Protein AF-A0A2V9JY40-F1 (afdb_monomer)

Solvent-accessible surface area (backbone atoms only — not comparable to full-atom values): 3391 Å² total; per-residue (Å²): 112,68,71,68,52,20,75,57,14,75,68,57,43,80,80,56,73,67,62,52,48,50,52,52,57,44,60,77,32,82,90,28,76,88,69,71,100,75,87,83,89,82,53,54,59,47,74,83,67,93,118

Radius of gyration: 13.24 Å; Cα contacts (8 Å, |Δi|>4): 32; chains: 1; bounding box: 27×19×35 Å

Secondary structure (DSSP, 8-state):
-HHHHHTTSTTSSPPPHHHHHHHHHHHTSGGGTT--S-----STT-S----

Foldseek 3Di:
DQQVQLVLQPQSHFDDPVQVVVVVVCCPDPVVVPDDPDDDDPGNCNDPDPD

Sequence (51 aa):
IRRKWESQIPLGRMGEPRELAALIAFLVSERASYITGTTIAVDGGFCRSLL

Nearest PDB structures (foldseek):
  3imf-assembly1_B  TM=9.761E-01  e=2.391E-02  Bacillus anthracis str. 'Ames Ancestor'
  5o3z-assembly3_L  TM=9.680E-01  e=1.627E-01  Erwinia amylovora CFBP1430
  2foi-assembly1_C  TM=8.372E-01  e=1.315E-01  Plasmodium falciparum 3D7
  7fcm-assembly1_B  TM=9.532E-01  e=3.554E-01  Moraxella catarrhalis BBH18
  2yw9-assembly2_F  TM=9.081E-01  e=5.070E-01  Thermus thermophilus HB8

pLDDT: mean 93.0, std 8.16, range [59.28, 98.69]

Mean predicted aligned error: 3.58 Å

Structure (mmCIF, N/CA/C/O backbone):
data_AF-A0A2V9JY40-F1
#
_entry.id   AF-A0A2V9JY40-F1
#
loop_
_atom_site.group_PDB
_atom_site.id
_atom_site.type_symbol
_atom_site.label_atom_id
_atom_site.label_alt_id
_atom_site.label_comp_id
_atom_site.label_asym_id
_atom_site.label_entity_id
_atom_site.label_seq_id
_atom_site.pdbx_PDB_ins_code
_atom_site.Cartn_x
_atom_site.Cartn_y
_atom_site.Cartn_z
_atom_site.occupancy
_atom_site.B_iso_or_equiv
_atom_site.auth_seq_id
_atom_site.auth_comp_id
_atom_site.auth_asym_id
_atom_site.auth_atom_id
_atom_site.pdbx_PDB_model_num
ATOM 1 N N . ILE A 1 1 ? 7.658 11.985 -23.807 1.00 75.62 1 ILE A N 1
ATOM 2 C CA . ILE A 1 1 ? 7.687 12.066 -22.323 1.00 75.62 1 ILE A CA 1
ATOM 3 C C . ILE A 1 1 ? 7.260 10.741 -21.694 1.00 75.62 1 ILE A C 1
ATOM 5 O O . ILE A 1 1 ? 8.085 10.138 -21.030 1.00 75.62 1 ILE A O 1
ATOM 9 N N . ARG A 1 2 ? 6.054 10.229 -21.977 1.00 79.38 2 ARG A N 1
ATOM 10 C CA . ARG A 1 2 ? 5.533 8.956 -21.434 1.00 79.38 2 ARG A CA 1
ATOM 11 C C . ARG A 1 2 ? 6.478 7.743 -21.557 1.00 79.38 2 ARG A C 1
ATOM 13 O O . ARG A 1 2 ? 6.841 7.176 -20.536 1.00 79.38 2 ARG A O 1
ATOM 20 N N . ARG A 1 3 ? 7.010 7.460 -22.755 1.00 82.06 3 ARG A N 1
ATOM 21 C CA . ARG A 1 3 ? 8.002 6.381 -22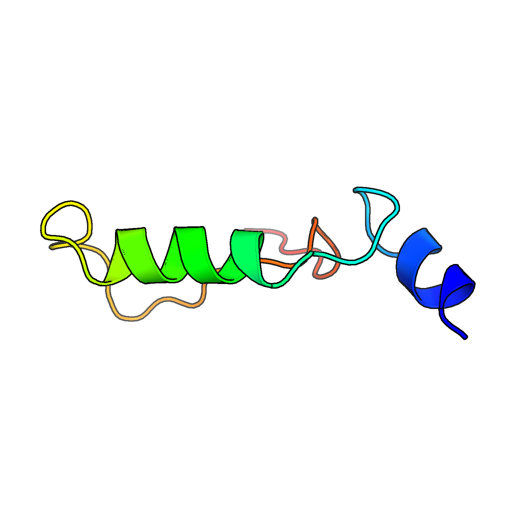.975 1.00 82.06 3 ARG A CA 1
ATOM 22 C C . ARG A 1 3 ? 9.258 6.460 -22.091 1.00 82.06 3 ARG A C 1
ATOM 24 O O . ARG A 1 3 ? 9.831 5.432 -21.768 1.00 82.06 3 ARG A O 1
ATOM 31 N N . LYS A 1 4 ? 9.684 7.669 -21.699 1.00 87.44 4 LYS A N 1
ATOM 32 C CA . LYS A 1 4 ? 10.859 7.879 -20.831 1.00 87.44 4 LYS A CA 1
ATOM 33 C C . LYS A 1 4 ? 10.571 7.495 -19.374 1.00 87.44 4 LYS A C 1
ATOM 35 O O . LYS A 1 4 ? 11.488 7.128 -18.649 1.00 87.44 4 LYS A O 1
ATOM 40 N N . TRP A 1 5 ? 9.320 7.627 -18.935 1.00 87.25 5 TRP A N 1
ATOM 41 C CA . TRP A 1 5 ? 8.888 7.182 -17.609 1.00 87.25 5 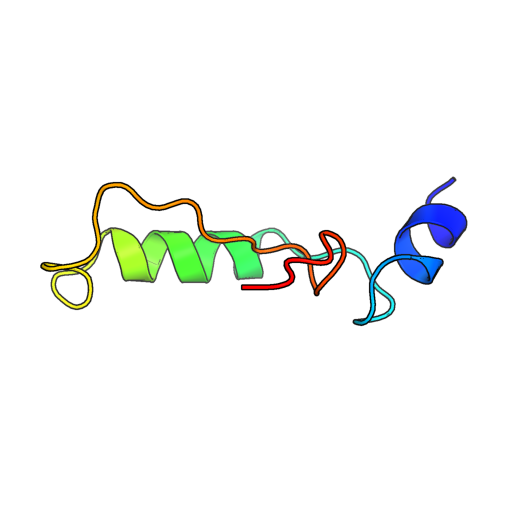TRP A CA 1
ATOM 42 C C . TRP A 1 5 ? 8.697 5.671 -17.593 1.00 87.25 5 TRP A C 1
ATOM 44 O O . TRP A 1 5 ? 9.263 5.001 -16.743 1.00 87.25 5 TRP A O 1
ATOM 54 N N . GLU A 1 6 ? 7.998 5.133 -18.592 1.00 93.12 6 GLU A N 1
ATOM 55 C CA . GLU A 1 6 ? 7.748 3.692 -18.722 1.00 93.12 6 GLU A CA 1
ATOM 56 C C . GLU A 1 6 ? 9.051 2.879 -18.772 1.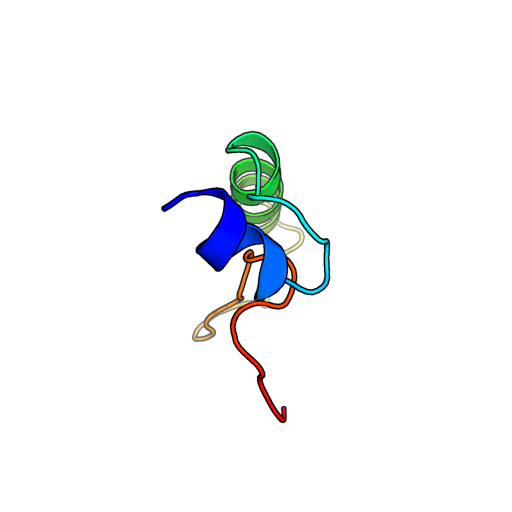00 93.12 6 GLU A C 1
ATOM 58 O O . GLU A 1 6 ? 9.131 1.839 -18.133 1.00 93.12 6 GLU A O 1
ATOM 63 N N . SER A 1 7 ? 10.110 3.384 -19.422 1.00 94.69 7 SER A N 1
ATOM 64 C CA . SER A 1 7 ? 11.421 2.714 -19.450 1.00 94.69 7 SER A CA 1
ATOM 65 C C . SER A 1 7 ? 12.164 2.700 -18.108 1.00 94.69 7 SER A C 1
ATOM 67 O O . SER A 1 7 ? 13.154 1.991 -17.972 1.00 94.69 7 SER A O 1
ATOM 69 N N . GLN A 1 8 ? 11.760 3.535 -17.149 1.00 93.25 8 GLN A N 1
ATOM 70 C CA . GLN A 1 8 ? 12.344 3.583 -15.805 1.00 93.25 8 GLN A CA 1
ATOM 71 C C . GLN A 1 8 ? 11.527 2.783 -14.785 1.00 93.25 8 GLN A C 1
ATOM 73 O O . GLN A 1 8 ? 12.010 2.5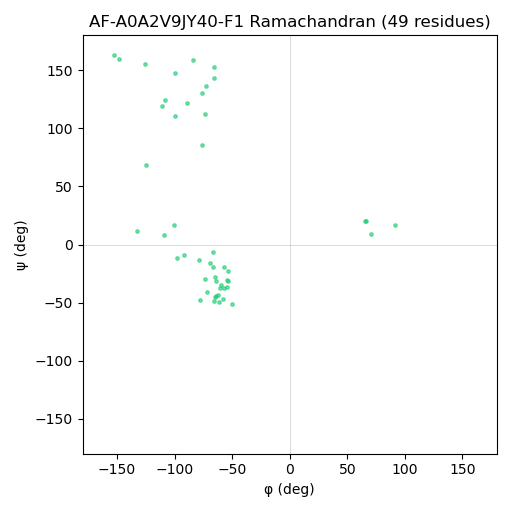53 -13.681 1.00 93.25 8 GLN A O 1
ATOM 78 N N . ILE A 1 9 ? 10.312 2.364 -15.148 1.00 94.81 9 ILE A N 1
ATOM 79 C CA . ILE A 1 9 ? 9.457 1.507 -14.332 1.00 94.81 9 ILE A CA 1
ATOM 80 C C . ILE A 1 9 ? 9.799 0.051 -14.682 1.00 94.81 9 ILE A C 1
ATOM 82 O O . ILE A 1 9 ? 9.650 -0.327 -15.841 1.00 94.81 9 ILE A O 1
ATOM 86 N N . PRO A 1 10 ? 10.220 -0.795 -13.729 1.00 94.75 10 PRO A N 1
ATOM 87 C CA . PRO A 1 10 ? 10.498 -2.211 -13.980 1.00 94.75 10 PRO A CA 1
ATOM 88 C C . PRO A 1 10 ? 9.337 -2.991 -14.609 1.00 94.75 10 PRO A C 1
ATOM 90 O O . PRO A 1 10 ? 9.564 -3.816 -15.488 1.00 94.75 10 PRO A O 1
ATOM 93 N N . LEU A 1 11 ? 8.088 -2.694 -14.232 1.00 95.00 11 LEU A N 1
ATOM 94 C CA . LEU A 1 11 ? 6.901 -3.253 -14.900 1.00 95.00 11 LEU A CA 1
ATOM 95 C C . LEU A 1 11 ? 6.711 -2.778 -16.356 1.00 95.00 11 LEU A C 1
ATOM 97 O O . LEU A 1 11 ? 5.801 -3.247 -17.037 1.00 95.00 11 LEU A O 1
ATOM 101 N N . GLY A 1 12 ? 7.525 -1.838 -16.841 1.00 95.31 12 GLY A N 1
ATOM 102 C CA . GLY A 1 12 ? 7.538 -1.371 -18.228 1.00 95.31 12 GLY A CA 1
ATOM 103 C C . GLY A 1 12 ? 6.325 -0.537 -18.638 1.00 95.31 12 GLY A C 1
ATOM 104 O O . GLY A 1 12 ? 6.148 -0.249 -19.821 1.00 95.31 12 GLY A O 1
ATOM 105 N N . ARG A 1 13 ? 5.467 -0.154 -17.686 1.00 95.56 13 ARG A N 1
ATOM 106 C CA . ARG A 1 13 ? 4.246 0.614 -17.943 1.00 95.56 13 ARG A CA 1
ATOM 107 C C . ARG A 1 13 ? 3.892 1.528 -16.782 1.00 95.56 13 ARG A C 1
ATOM 109 O O . ARG A 1 13 ? 4.271 1.278 -15.643 1.00 95.56 13 ARG A O 1
ATOM 116 N N . MET A 1 14 ? 3.083 2.540 -17.072 1.00 95.06 14 MET A N 1
ATOM 117 C CA . MET A 1 14 ? 2.399 3.302 -16.031 1.00 95.06 14 MET A CA 1
ATOM 118 C C . MET A 1 14 ? 1.381 2.417 -15.302 1.00 95.06 14 MET A C 1
ATOM 120 O O . MET A 1 14 ? 0.711 1.580 -15.919 1.00 95.06 14 MET A O 1
ATOM 124 N N . GLY A 1 15 ? 1.258 2.630 -13.994 1.00 94.19 15 GLY A N 1
ATOM 125 C CA . GLY A 1 15 ? 0.190 2.043 -13.194 1.00 94.19 15 GLY A CA 1
ATOM 126 C C . GLY A 1 15 ? -1.180 2.588 -13.595 1.00 94.19 15 GLY A C 1
ATOM 127 O O . GLY A 1 15 ? -1.310 3.715 -14.083 1.00 94.19 15 GLY A O 1
ATOM 128 N N . GLU A 1 16 ? -2.211 1.784 -13.385 1.00 96.62 16 GLU A N 1
ATOM 129 C CA . GLU A 1 16 ? -3.599 2.173 -13.596 1.00 96.62 16 GLU A CA 1
ATOM 130 C C . GLU A 1 16 ? -4.258 2.554 -12.263 1.00 96.62 16 GLU A C 1
ATOM 132 O O . GLU A 1 16 ? -3.955 1.948 -11.234 1.00 96.62 16 GLU A O 1
ATOM 137 N N . PRO A 1 17 ? -5.217 3.501 -12.247 1.00 97.12 17 PRO A N 1
ATOM 138 C CA . PRO A 1 17 ? -5.848 3.959 -11.004 1.00 97.12 17 PRO A CA 1
ATOM 139 C C . PRO A 1 17 ? -6.431 2.835 -10.138 1.00 97.12 17 PRO A C 1
ATOM 141 O O . PRO A 1 17 ? -6.411 2.918 -8.912 1.00 97.12 17 PRO A O 1
ATOM 144 N N . ARG A 1 18 ? -6.912 1.753 -10.767 1.00 97.94 18 ARG A N 1
ATOM 145 C CA . ARG A 1 18 ? -7.463 0.591 -10.059 1.00 97.94 18 ARG A CA 1
ATOM 146 C C . ARG A 1 18 ? -6.431 -0.167 -9.220 1.00 97.94 18 ARG A C 1
ATOM 148 O O . ARG A 1 18 ? -6.806 -0.773 -8.225 1.00 97.94 18 ARG A O 1
ATOM 155 N N . GLU A 1 19 ? -5.155 -0.129 -9.596 1.00 97.06 19 GLU A N 1
ATOM 156 C CA . GLU A 1 19 ? -4.079 -0.808 -8.863 1.00 97.06 19 GLU A CA 1
ATOM 157 C C . GLU A 1 19 ? -3.788 -0.086 -7.542 1.00 97.06 19 GLU A C 1
ATOM 159 O O . GLU A 1 19 ? -3.682 -0.724 -6.496 1.00 97.06 19 GLU A O 1
ATOM 164 N N . LEU A 1 20 ? -3.779 1.251 -7.562 1.00 96.62 20 LEU A N 1
ATOM 165 C CA . LEU A 1 20 ? -3.727 2.066 -6.347 1.00 96.62 20 LEU A CA 1
ATOM 166 C C . LEU A 1 20 ? -4.992 1.881 -5.495 1.00 96.62 20 LEU A C 1
ATOM 168 O O . LEU A 1 20 ? -4.903 1.684 -4.284 1.00 96.62 20 LEU A O 1
ATOM 172 N N . ALA A 1 21 ? -6.171 1.908 -6.125 1.00 98.25 21 ALA A N 1
ATOM 173 C CA . ALA A 1 21 ? -7.443 1.733 -5.427 1.00 98.25 21 ALA A CA 1
ATOM 174 C C . ALA A 1 21 ? -7.539 0.377 -4.710 1.00 98.25 21 ALA A C 1
ATOM 176 O O . ALA A 1 21 ? -8.097 0.309 -3.618 1.00 98.25 21 ALA A O 1
ATOM 177 N N . ALA A 1 22 ? -6.965 -0.687 -5.281 1.00 98.38 22 ALA A N 1
ATOM 178 C CA . ALA A 1 22 ? -6.923 -2.001 -4.649 1.00 98.38 22 ALA A CA 1
ATOM 179 C C . ALA A 1 22 ? -6.130 -1.988 -3.330 1.00 98.38 22 ALA A C 1
ATOM 181 O O . ALA A 1 22 ? -6.609 -2.536 -2.336 1.00 98.38 22 ALA A O 1
ATOM 182 N N . LEU A 1 23 ? -4.967 -1.319 -3.286 1.00 98.25 23 LEU A N 1
ATOM 183 C CA . LEU A 1 23 ? -4.222 -1.162 -2.033 1.00 98.25 23 LEU A CA 1
ATOM 184 C C . LEU A 1 23 ? -5.021 -0.336 -1.020 1.00 98.25 23 LEU A C 1
ATOM 186 O O . LEU A 1 23 ? -5.108 -0.723 0.140 1.00 98.25 23 LEU A O 1
ATOM 190 N N . ILE A 1 24 ? -5.637 0.769 -1.448 1.00 98.31 24 ILE A N 1
ATOM 191 C CA . ILE A 1 24 ? -6.465 1.605 -0.565 1.00 98.31 24 ILE A CA 1
ATOM 192 C C . ILE A 1 24 ? -7.610 0.781 0.036 1.00 98.31 24 ILE A C 1
ATOM 194 O O . ILE A 1 24 ? -7.816 0.807 1.247 1.00 98.31 24 ILE A O 1
ATOM 198 N N . ALA A 1 25 ? -8.322 0.007 -0.787 1.00 98.56 25 ALA A N 1
ATOM 199 C CA . ALA A 1 25 ? -9.409 -0.853 -0.331 1.00 98.56 25 ALA A CA 1
ATOM 200 C C . ALA A 1 25 ? -8.931 -1.901 0.687 1.00 98.56 25 ALA A C 1
ATOM 202 O O . ALA A 1 25 ? -9.637 -2.185 1.654 1.00 98.56 25 ALA A O 1
ATOM 203 N N . PHE A 1 26 ? -7.726 -2.450 0.505 1.00 98.56 26 PHE A N 1
ATOM 204 C CA . PHE A 1 26 ? -7.109 -3.332 1.492 1.00 98.56 26 PHE A CA 1
ATOM 205 C C . PHE A 1 26 ? -6.785 -2.594 2.799 1.00 98.56 26 PHE A C 1
ATOM 207 O O . PHE A 1 26 ? -7.168 -3.078 3.864 1.00 98.56 26 PHE A O 1
ATOM 214 N N . LEU A 1 27 ? -6.141 -1.424 2.726 1.00 98.44 27 LEU A N 1
ATOM 215 C CA . LEU A 1 27 ? -5.725 -0.642 3.897 1.00 98.44 27 LEU A CA 1
ATOM 216 C C . LEU A 1 27 ? -6.901 -0.135 4.741 1.00 98.44 27 LEU A C 1
ATOM 218 O O . LEU A 1 27 ? -6.773 -0.021 5.953 1.00 98.44 27 LEU A O 1
ATOM 222 N N . VAL A 1 28 ? -8.046 0.147 4.119 1.00 98.31 28 VAL A N 1
ATOM 223 C CA . VAL A 1 28 ? -9.275 0.554 4.823 1.00 98.31 28 VAL A CA 1
ATOM 224 C C . VAL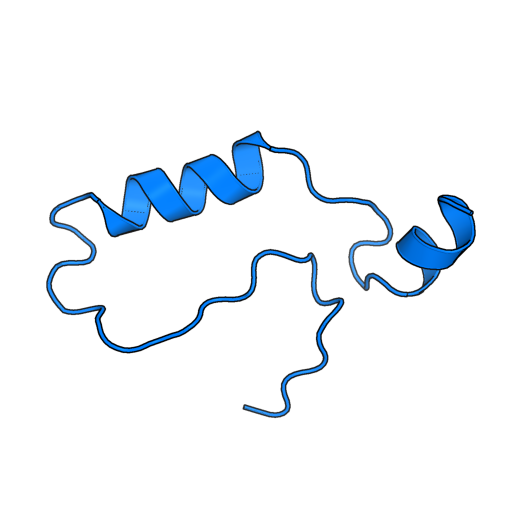 A 1 28 ? -10.015 -0.647 5.435 1.00 98.31 28 VAL A C 1
ATOM 226 O O . VAL A 1 28 ? -10.914 -0.473 6.253 1.00 98.31 28 VAL A O 1
ATOM 229 N N . SER A 1 29 ? -9.661 -1.877 5.059 1.00 98.69 29 SER A N 1
ATOM 230 C CA . SER A 1 29 ? -10.308 -3.079 5.588 1.00 98.69 29 SER A CA 1
ATOM 231 C C . SER A 1 29 ? -9.714 -3.534 6.925 1.00 98.69 29 SER A C 1
ATOM 233 O O . SER A 1 29 ? -8.538 -3.315 7.206 1.00 98.69 29 SER A O 1
ATOM 235 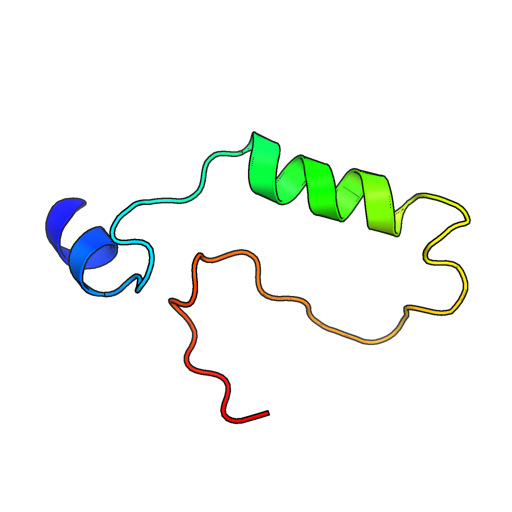N N . GLU A 1 30 ? -10.486 -4.315 7.686 1.00 98.50 30 GLU A N 1
ATOM 236 C CA . GLU A 1 30 ? -10.042 -4.980 8.928 1.00 98.50 30 GLU A CA 1
ATOM 237 C C . GLU A 1 30 ? -8.773 -5.837 8.760 1.00 98.50 30 GLU A C 1
ATOM 239 O O . GLU A 1 30 ? -8.046 -6.096 9.718 1.00 98.50 30 GLU A O 1
ATOM 244 N N . ARG A 1 31 ? -8.468 -6.276 7.531 1.00 98.50 31 ARG A N 1
ATOM 245 C CA . ARG A 1 31 ? -7.274 -7.084 7.236 1.00 98.50 31 ARG A CA 1
ATOM 246 C C . ARG A 1 31 ? -5.969 -6.313 7.429 1.00 98.50 31 ARG A C 1
ATOM 248 O O . ARG A 1 31 ? -4.923 -6.940 7.565 1.00 98.50 31 ARG A O 1
ATOM 255 N N . ALA A 1 32 ? -6.023 -4.984 7.429 1.00 98.50 32 ALA A N 1
ATOM 256 C CA . ALA A 1 32 ? -4.872 -4.111 7.611 1.00 98.50 32 ALA A CA 1
ATOM 257 C C . ALA A 1 32 ? -4.767 -3.546 9.041 1.00 98.50 32 ALA A C 1
ATOM 259 O O . ALA A 1 32 ? -4.025 -2.595 9.261 1.00 98.50 32 ALA A O 1
ATOM 260 N N . SER A 1 33 ? -5.465 -4.130 10.024 1.00 98.50 33 SER A N 1
ATOM 261 C CA . SER A 1 33 ? -5.606 -3.588 11.390 1.00 98.50 33 SER A CA 1
ATOM 262 C C . SER A 1 33 ? -4.298 -3.328 12.151 1.00 98.50 33 SER A C 1
ATOM 264 O O . SER A 1 33 ? -4.290 -2.545 13.098 1.00 98.50 33 SER A O 1
ATOM 266 N N . TYR A 1 34 ? -3.186 -3.943 11.740 1.00 98.25 34 TYR A N 1
ATOM 267 C CA . TYR A 1 34 ? -1.863 -3.737 12.340 1.00 98.25 34 TYR A CA 1
ATOM 268 C C . TYR A 1 34 ? -0.884 -2.957 11.444 1.00 98.25 34 TYR A C 1
ATOM 270 O O . TYR A 1 34 ? 0.300 -2.846 11.752 1.00 98.25 34 TYR A O 1
ATOM 278 N N . ILE A 1 35 ? -1.356 -2.417 10.320 1.00 98.12 35 ILE A N 1
ATOM 279 C CA . ILE A 1 35 ? -0.541 -1.650 9.377 1.00 98.12 35 ILE A CA 1
ATOM 280 C C . ILE A 1 35 ? -0.780 -0.165 9.639 1.00 98.12 35 ILE A C 1
ATOM 282 O O . ILE A 1 35 ? -1.846 0.373 9.358 1.00 98.12 35 ILE A O 1
ATOM 286 N N . THR A 1 36 ? 0.229 0.517 10.170 1.00 97.75 36 THR A N 1
ATOM 287 C CA . THR A 1 36 ? 0.194 1.963 10.410 1.00 97.75 36 THR A CA 1
ATOM 288 C C . THR A 1 36 ? 1.604 2.549 10.367 1.00 97.75 36 THR A C 1
ATOM 290 O O . THR A 1 36 ? 2.587 1.814 10.444 1.00 97.75 36 THR 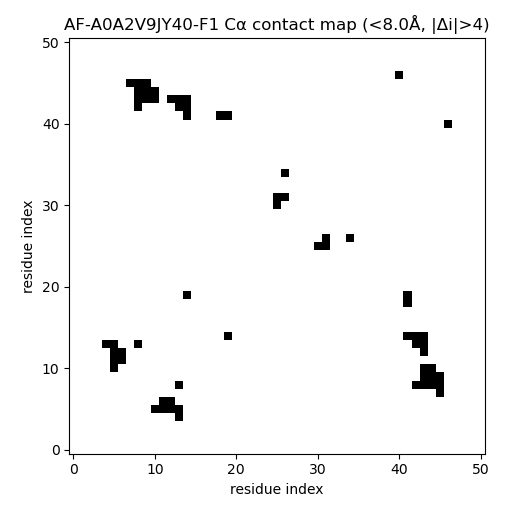A O 1
ATOM 293 N N . GLY A 1 37 ? 1.714 3.871 10.213 1.00 97.31 37 GLY A N 1
ATOM 294 C CA . GLY A 1 37 ? 2.992 4.592 10.275 1.00 97.31 37 GLY A CA 1
ATOM 295 C C . GLY A 1 37 ? 3.978 4.271 9.147 1.00 97.31 37 GLY A C 1
ATOM 296 O O . GLY A 1 37 ? 5.171 4.511 9.299 1.00 97.31 37 GLY A O 1
ATOM 297 N N . THR A 1 38 ? 3.501 3.724 8.027 1.00 95.38 38 THR A N 1
ATOM 298 C CA . THR A 1 38 ? 4.347 3.301 6.905 1.00 95.38 38 THR A CA 1
ATOM 299 C C . THR A 1 38 ? 3.912 3.928 5.584 1.00 95.38 38 THR A C 1
ATOM 301 O O . THR A 1 38 ? 2.755 4.306 5.405 1.00 95.38 38 THR A O 1
ATOM 304 N N . THR A 1 39 ? 4.855 4.025 4.647 1.00 93.75 39 THR A N 1
ATOM 305 C CA . THR A 1 39 ? 4.615 4.423 3.257 1.00 93.75 39 THR A CA 1
ATOM 306 C C . THR A 1 39 ? 4.778 3.199 2.368 1.00 93.75 39 THR A C 1
ATOM 308 O O . THR A 1 39 ? 5.829 2.565 2.384 1.00 93.75 39 THR A O 1
ATOM 3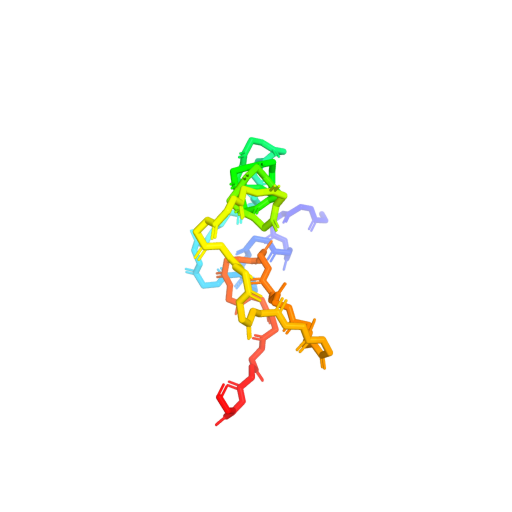11 N N . ILE A 1 40 ? 3.756 2.875 1.576 1.00 94.31 40 ILE A N 1
ATOM 312 C CA . ILE A 1 40 ? 3.774 1.732 0.656 1.00 94.31 40 ILE A CA 1
ATOM 313 C C . ILE A 1 40 ? 3.795 2.267 -0.777 1.00 94.31 40 ILE A C 1
ATOM 315 O O . ILE A 1 40 ? 2.877 2.975 -1.192 1.00 94.31 40 ILE A O 1
ATOM 319 N N . ALA A 1 41 ? 4.842 1.935 -1.534 1.00 94.06 41 ALA A N 1
ATOM 320 C CA . ALA A 1 41 ? 4.961 2.328 -2.934 1.00 94.06 41 ALA A CA 1
ATOM 321 C C . ALA A 1 41 ? 4.051 1.467 -3.831 1.00 94.06 41 ALA A C 1
ATOM 323 O O . ALA A 1 41 ? 4.083 0.239 -3.769 1.00 94.06 41 ALA A O 1
ATOM 324 N N . VAL A 1 42 ? 3.266 2.120 -4.695 1.00 95.56 42 VAL A N 1
ATOM 325 C C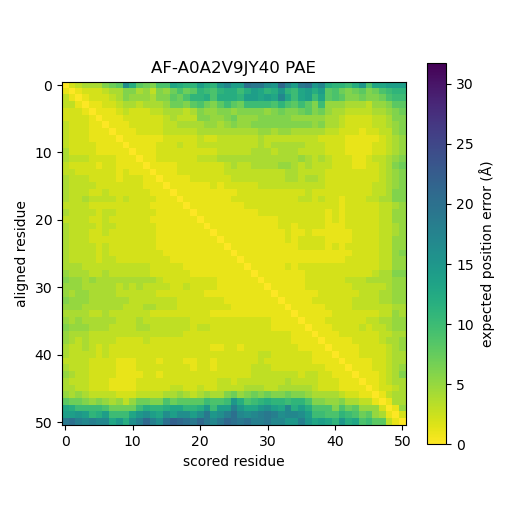A . VAL A 1 42 ? 2.445 1.478 -5.741 1.00 95.56 42 VAL A CA 1
ATOM 326 C C . VAL A 1 42 ? 2.809 2.082 -7.091 1.00 95.56 42 VAL A C 1
ATOM 328 O O . VAL A 1 42 ? 2.056 2.847 -7.687 1.00 95.56 42 VAL A O 1
ATOM 331 N N . ASP A 1 43 ? 4.025 1.803 -7.545 1.00 94.50 43 ASP A N 1
ATOM 332 C CA . ASP A 1 43 ? 4.639 2.512 -8.673 1.00 94.50 43 ASP A CA 1
ATOM 333 C C . ASP A 1 43 ? 5.285 1.580 -9.709 1.00 94.50 43 ASP A C 1
ATOM 335 O O . ASP A 1 43 ? 6.030 2.022 -10.583 1.00 94.50 43 ASP A O 1
ATOM 339 N N . GLY A 1 44 ? 5.019 0.277 -9.605 1.00 94.06 44 GLY A N 1
ATOM 340 C CA . GLY A 1 44 ? 5.597 -0.734 -10.484 1.00 94.06 44 GLY A CA 1
ATOM 341 C C . GLY A 1 44 ? 7.112 -0.902 -10.360 1.00 94.06 44 GLY A C 1
ATOM 342 O O . GLY A 1 44 ? 7.728 -1.423 -11.292 1.00 94.06 44 GLY A O 1
ATOM 343 N N . GLY A 1 45 ? 7.698 -0.467 -9.238 1.00 93.62 45 GLY A N 1
ATOM 344 C CA . GLY A 1 45 ? 9.126 -0.558 -8.932 1.00 93.62 45 GLY A CA 1
ATOM 345 C C . GLY A 1 45 ? 9.932 0.669 -9.362 1.00 93.62 45 GLY A C 1
ATOM 346 O O . GLY A 1 45 ? 11.151 0.579 -9.506 1.00 93.62 45 GLY A O 1
ATOM 347 N N . PHE A 1 46 ? 9.268 1.794 -9.638 1.00 93.75 46 PHE A N 1
ATOM 348 C CA . PHE A 1 46 ? 9.935 3.026 -10.057 1.00 93.75 46 PHE A CA 1
ATOM 349 C C . PHE A 1 46 ? 10.897 3.545 -8.978 1.00 93.75 46 PHE A C 1
ATOM 351 O O . PHE A 1 46 ? 12.071 3.810 -9.257 1.00 93.75 46 PHE A O 1
ATOM 358 N N . CYS A 1 47 ? 10.426 3.648 -7.734 1.00 91.31 47 CYS A N 1
ATOM 359 C CA . CYS A 1 47 ? 11.278 3.887 -6.582 1.00 91.31 47 CYS A CA 1
ATOM 360 C C . CYS A 1 47 ? 12.055 2.614 -6.247 1.00 91.31 47 CYS A C 1
ATOM 362 O O . CYS A 1 47 ? 11.510 1.621 -5.767 1.00 91.31 47 CYS A O 1
ATOM 364 N N . ARG A 1 48 ? 13.373 2.671 -6.448 1.00 83.69 48 ARG A N 1
ATOM 365 C CA . ARG A 1 48 ? 14.303 1.635 -5.992 1.00 83.69 48 ARG A CA 1
ATOM 366 C C . ARG A 1 48 ? 14.519 1.779 -4.484 1.00 83.69 48 ARG A C 1
ATOM 368 O O . ARG A 1 48 ? 15.449 2.461 -4.059 1.00 83.69 48 ARG A O 1
ATOM 375 N N . SER A 1 49 ? 13.632 1.180 -3.692 1.00 79.31 49 SER A N 1
ATOM 376 C CA . SER A 1 49 ? 13.881 0.955 -2.264 1.00 79.31 49 SER A CA 1
ATOM 377 C C . SER A 1 49 ? 14.911 -0.164 -2.102 1.00 79.31 49 SER A C 1
ATOM 379 O O . SER A 1 49 ? 14.858 -1.162 -2.817 1.00 79.31 49 SER A O 1
ATOM 381 N N . LEU A 1 50 ? 15.870 0.030 -1.195 1.00 66.56 50 LEU A N 1
ATOM 382 C CA . LEU A 1 50 ? 16.840 -0.995 -0.782 1.00 66.56 50 LEU A CA 1
ATOM 383 C C . LEU A 1 50 ? 16.367 -1.793 0.443 1.00 66.56 50 LEU A C 1
ATOM 385 O O . LEU A 1 50 ? 17.019 -2.767 0.815 1.00 66.56 50 LEU A O 1
ATOM 389 N N . LEU A 1 51 ? 15.277 -1.343 1.069 1.00 59.28 51 LEU A N 1
ATOM 390 C CA . LEU A 1 51 ? 14.546 -2.054 2.113 1.00 59.28 51 LEU A CA 1
ATOM 391 C C . LEU A 1 51 ? 13.402 -2.836 1.477 1.00 59.28 51 LEU A C 1
ATOM 393 O O . LEU A 1 51 ? 12.692 -2.203 0.653 1.00 59.28 51 LEU A O 1
#